Protein AF-A0A059F9I9-F1 (afdb_monomer)

Sequence (150 aa):
MRHQTRFPRTALTALAFAAAALTMHADEGIPEVTSFEPTPLEQKIFDGPGVTVTRGEDIYSTLCAGCHMPEGEGAVGGGMYPALAGNEKLEYPDYAVFIVLNGYKAMPSFAHTLSDEQVAAVVNYLQSGLGGNSYEPAATVEQAELSRPQ

InterPro domains:
  IPR008168 Cytochrome c, class IC [PR00605] (62-73)
  IPR008168 Cytochrome c, class IC [PR00605] (104-126)
  IPR009056 Cytochrome c-like domain [PF13442] (53-126)
  IPR009056 Cytochrome c-like domain [PS51007] (51-130)
  IPR036909 Cytochrome c-like domain superfamily [G3DSA:1.10.760.10] (44-130)
  IPR036909 Cytochrome c-like domain superfamily [SSF46626] (14-134)
  IPR051459 Cytochrome c-type Dehydrogenase [PTHR35008] (51-142)

Structure (mmCIF, N/CA/C/O backbone):
data_AF-A0A059F9I9-F1
#
_entry.id   AF-A0A059F9I9-F1
#
loop_
_atom_site.group_PDB
_atom_site.id
_atom_site.type_symbol
_atom_site.label_atom_id
_atom_site.label_alt_id
_atom_site.label_comp_id
_at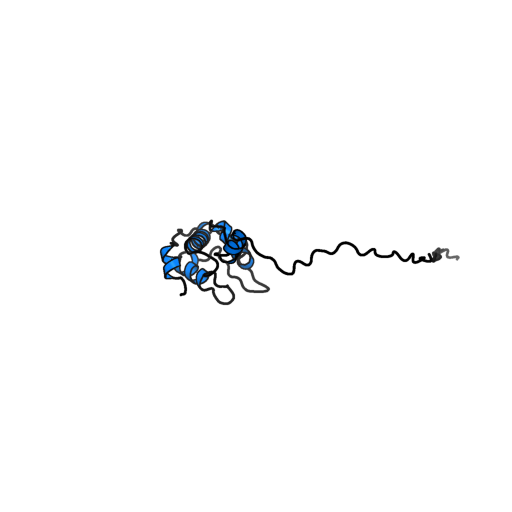om_site.label_asym_id
_atom_site.label_entity_id
_atom_site.label_seq_id
_atom_site.pdbx_PDB_ins_code
_atom_site.Cartn_x
_atom_site.Cartn_y
_atom_site.Cartn_z
_atom_site.occupancy
_atom_site.B_iso_or_equiv
_atom_site.auth_seq_id
_atom_site.auth_comp_id
_atom_site.auth_asym_id
_atom_site.auth_atom_id
_atom_site.pdbx_PDB_model_num
ATOM 1 N N . MET A 1 1 ? 35.100 -0.381 -78.772 1.00 46.94 1 MET A N 1
ATOM 2 C CA . MET A 1 1 ? 34.527 0.966 -79.004 1.00 46.94 1 MET A CA 1
ATOM 3 C C . MET A 1 1 ? 33.014 0.849 -79.136 1.00 46.94 1 MET A C 1
ATOM 5 O O . MET A 1 1 ? 32.558 -0.121 -79.720 1.00 46.94 1 MET A O 1
ATOM 9 N N . ARG A 1 2 ? 32.295 1.858 -78.621 1.00 44.62 2 ARG A N 1
ATOM 10 C CA . ARG A 1 2 ? 30.828 2.046 -78.532 1.00 44.62 2 ARG A CA 1
ATOM 11 C C . ARG A 1 2 ? 30.110 1.390 -77.343 1.00 44.62 2 ARG A C 1
ATOM 13 O O . ARG A 1 2 ? 29.465 0.356 -77.443 1.00 44.62 2 ARG A O 1
ATOM 20 N N . HIS A 1 3 ? 30.205 2.130 -76.235 1.00 44.03 3 HIS A N 1
ATOM 21 C CA . HIS A 1 3 ? 29.246 2.216 -75.136 1.00 44.03 3 HIS A CA 1
ATOM 22 C C . HIS A 1 3 ? 27.793 2.240 -75.622 1.00 44.03 3 HIS A C 1
ATOM 24 O O . HIS A 1 3 ? 27.438 3.037 -76.492 1.00 44.03 3 HIS A O 1
ATOM 30 N N . GLN A 1 4 ? 26.943 1.443 -74.978 1.00 52.72 4 GLN A N 1
ATOM 31 C CA . GLN A 1 4 ? 25.498 1.633 -74.987 1.00 52.72 4 GLN A CA 1
ATOM 32 C C . GLN A 1 4 ? 24.992 1.581 -73.545 1.00 52.72 4 GLN A C 1
ATOM 34 O O . GLN A 1 4 ? 24.786 0.512 -72.986 1.00 52.72 4 GLN A O 1
ATOM 39 N N . THR A 1 5 ? 24.795 2.751 -72.945 1.00 52.56 5 THR A N 1
ATOM 40 C CA . THR A 1 5 ? 23.983 2.925 -71.737 1.00 52.56 5 THR A CA 1
ATOM 41 C C . THR A 1 5 ? 22.842 3.867 -72.100 1.00 52.56 5 THR A C 1
ATOM 43 O O . THR A 1 5 ? 22.999 5.083 -72.173 1.00 52.56 5 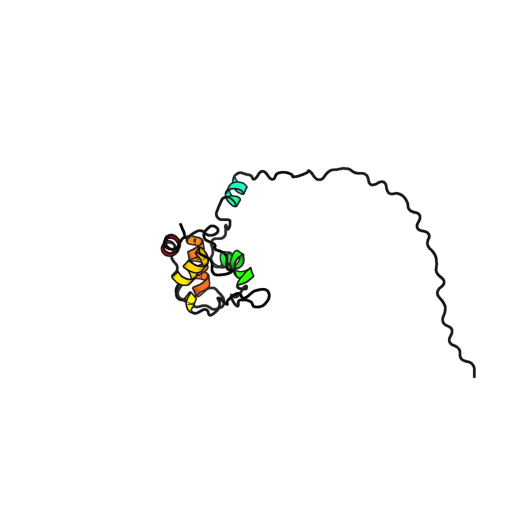THR A O 1
ATOM 46 N N . ARG A 1 6 ? 21.679 3.291 -72.417 1.00 54.72 6 ARG A N 1
ATOM 47 C CA . ARG A 1 6 ? 20.430 4.039 -72.597 1.00 54.72 6 ARG A CA 1
ATOM 48 C C . ARG A 1 6 ? 19.670 4.011 -71.275 1.00 54.72 6 ARG A C 1
ATOM 50 O O . ARG A 1 6 ? 19.062 3.005 -70.937 1.00 54.72 6 ARG A O 1
ATOM 57 N N . PHE A 1 7 ? 19.712 5.122 -70.549 1.00 53.25 7 PHE A N 1
ATOM 58 C CA . PHE A 1 7 ? 18.758 5.424 -69.484 1.00 53.25 7 PHE A CA 1
ATOM 59 C C . PHE A 1 7 ? 17.525 6.094 -70.108 1.00 53.25 7 PHE A C 1
ATOM 61 O O . PHE A 1 7 ? 17.689 7.137 -70.751 1.00 53.25 7 PHE A O 1
ATOM 68 N N . PRO A 1 8 ? 16.302 5.566 -69.939 1.00 53.66 8 PRO A N 1
ATOM 69 C CA . PRO A 1 8 ? 15.106 6.322 -70.270 1.00 53.66 8 PRO A CA 1
ATOM 70 C C . PRO A 1 8 ? 14.817 7.319 -69.140 1.00 53.66 8 PRO A C 1
ATOM 72 O O . PRO A 1 8 ? 14.568 6.943 -67.997 1.00 53.66 8 PRO A O 1
ATOM 75 N N . ARG A 1 9 ? 14.885 8.611 -69.477 1.00 56.94 9 ARG A N 1
ATOM 76 C CA . ARG A 1 9 ? 14.413 9.713 -68.635 1.00 56.94 9 ARG A CA 1
ATOM 77 C C . ARG A 1 9 ? 12.886 9.683 -68.647 1.00 56.94 9 ARG A C 1
ATOM 79 O O . ARG A 1 9 ? 12.271 9.889 -69.689 1.00 56.94 9 ARG A O 1
ATOM 86 N N . THR A 1 10 ? 12.300 9.399 -67.494 1.00 50.38 10 THR A N 1
ATOM 87 C CA . THR A 1 10 ? 10.875 9.541 -67.196 1.00 50.38 10 THR A CA 1
ATOM 88 C C . THR A 1 10 ? 10.440 10.990 -67.430 1.00 50.38 10 THR A C 1
ATOM 90 O O . THR A 1 10 ? 10.987 11.917 -66.837 1.00 50.38 10 THR A O 1
ATOM 93 N N . ALA A 1 11 ? 9.479 11.197 -68.332 1.00 54.50 11 ALA A N 1
ATOM 94 C CA . ALA A 1 11 ? 8.858 12.496 -68.558 1.00 54.50 11 ALA A CA 1
ATOM 95 C C . ALA A 1 11 ? 7.661 12.659 -67.608 1.00 54.50 11 ALA A C 1
ATOM 97 O O . ALA A 1 11 ? 6.755 11.829 -67.589 1.00 54.50 11 ALA A O 1
ATOM 98 N N . LEU A 1 12 ? 7.712 13.730 -66.812 1.00 52.12 12 LEU A N 1
ATOM 99 C CA . LEU A 1 12 ? 6.681 14.216 -65.898 1.00 52.12 12 LEU A CA 1
ATOM 100 C C . LEU A 1 12 ? 5.328 14.386 -66.608 1.00 52.12 12 LEU A C 1
ATOM 102 O O . LEU A 1 12 ? 5.197 15.218 -67.504 1.00 52.12 12 LEU A O 1
ATOM 106 N N . THR A 1 13 ? 4.296 13.698 -66.129 1.00 46.72 13 THR A N 1
ATOM 107 C CA . THR A 1 13 ? 2.902 14.120 -66.309 1.00 46.72 13 THR A CA 1
ATOM 108 C C . THR A 1 13 ? 2.530 15.057 -65.166 1.00 46.72 13 THR A C 1
ATOM 110 O O . THR A 1 13 ? 2.344 14.618 -64.032 1.00 46.72 13 THR A O 1
ATOM 113 N N . ALA A 1 14 ? 2.434 16.354 -65.452 1.00 54.38 14 ALA A N 1
ATOM 114 C CA . ALA A 1 14 ? 1.830 17.319 -64.544 1.00 54.38 14 ALA A CA 1
ATOM 115 C C . ALA A 1 14 ? 0.309 17.091 -64.524 1.00 54.38 14 ALA A C 1
ATOM 117 O O . ALA A 1 14 ? -0.386 17.466 -65.466 1.00 54.38 14 ALA A O 1
ATOM 118 N N . LEU A 1 15 ? -0.209 16.452 -63.472 1.00 52.22 15 LEU A N 1
ATOM 119 C CA . LEU A 1 15 ? -1.641 16.486 -63.181 1.00 52.22 15 LEU A CA 1
ATOM 120 C C . LEU A 1 15 ? -1.964 17.814 -62.492 1.00 52.22 15 LEU A C 1
ATOM 122 O O . LEU A 1 15 ? -1.550 18.063 -61.362 1.00 52.22 15 LEU A O 1
ATOM 126 N N . ALA A 1 16 ? -2.713 18.661 -63.191 1.00 51.12 16 ALA A N 1
ATOM 127 C CA . ALA A 1 16 ? -3.379 19.807 -62.598 1.00 51.12 16 ALA A CA 1
ATOM 128 C C . ALA A 1 16 ? -4.489 19.305 -61.659 1.00 51.12 16 ALA A C 1
ATOM 130 O O . ALA A 1 16 ? -5.452 18.683 -62.107 1.00 51.12 16 ALA A O 1
ATOM 131 N N . PHE A 1 17 ? -4.359 19.567 -60.359 1.00 50.44 17 PHE A N 1
ATOM 132 C CA . PHE A 1 17 ? -5.448 19.377 -59.405 1.00 50.44 17 PHE A CA 1
ATOM 133 C C . PHE A 1 17 ? -6.425 20.549 -59.533 1.00 50.44 17 PHE A C 1
ATOM 135 O O . PHE A 1 17 ? -6.126 21.671 -59.128 1.00 50.44 17 PHE A O 1
ATOM 142 N N . ALA A 1 18 ? -7.600 20.289 -60.107 1.00 51.22 18 ALA A N 1
ATOM 143 C CA . ALA A 1 18 ? -8.739 21.188 -59.996 1.00 51.22 18 ALA A CA 1
ATOM 144 C C . ALA A 1 18 ? -9.262 21.131 -58.551 1.00 51.22 18 ALA A C 1
ATOM 146 O O . ALA A 1 18 ? -9.751 20.096 -58.101 1.00 51.22 18 ALA A O 1
ATOM 147 N N . ALA A 1 19 ? -9.138 22.236 -57.816 1.00 50.56 19 ALA A N 1
ATOM 148 C CA . ALA A 1 19 ? -9.724 22.378 -56.491 1.00 50.56 19 ALA A CA 1
ATOM 149 C C . ALA A 1 19 ? -11.244 22.564 -56.628 1.00 50.56 19 ALA A C 1
ATOM 151 O O . ALA A 1 19 ? -11.725 23.665 -56.887 1.00 50.56 19 ALA A O 1
ATOM 152 N N . ALA A 1 20 ? -12.005 21.481 -56.473 1.00 52.09 20 ALA A N 1
ATOM 153 C CA . ALA A 1 20 ? -13.427 21.582 -56.180 1.00 52.09 20 ALA A CA 1
ATOM 154 C C . ALA A 1 20 ? -13.563 22.007 -54.712 1.00 52.09 20 ALA A C 1
ATOM 156 O O . ALA A 1 20 ? -13.172 21.269 -53.808 1.00 52.09 20 ALA A O 1
ATOM 157 N N . ALA A 1 21 ? -14.065 23.220 -54.482 1.00 58.09 21 ALA A N 1
ATOM 158 C CA . ALA A 1 21 ? -14.392 23.705 -53.150 1.00 58.09 21 ALA A CA 1
ATOM 159 C C . ALA A 1 21 ? -15.533 22.852 -52.581 1.00 58.09 21 ALA A C 1
ATOM 161 O O . ALA A 1 21 ? -16.700 23.041 -52.921 1.00 58.09 21 ALA A O 1
ATOM 162 N N . LEU A 1 22 ? -15.181 21.881 -51.739 1.00 50.16 22 LEU A N 1
ATOM 163 C CA . LEU A 1 22 ? -16.138 21.153 -50.925 1.00 50.16 22 LEU A CA 1
ATOM 164 C C . LEU A 1 22 ? -16.597 22.108 -49.821 1.00 50.16 22 LEU A C 1
ATOM 166 O O . LEU A 1 22 ? -15.849 22.413 -48.893 1.00 50.16 22 LEU A O 1
ATOM 170 N N . THR A 1 23 ? -17.812 22.628 -49.947 1.00 59.25 23 THR A N 1
ATOM 171 C CA . THR A 1 23 ? -18.477 23.353 -48.865 1.00 59.25 23 THR A CA 1
ATOM 172 C C . THR A 1 23 ? -18.648 22.393 -47.687 1.00 59.25 23 THR A C 1
ATOM 174 O O . THR A 1 23 ? -19.481 21.483 -47.739 1.00 59.25 23 THR A O 1
ATOM 177 N N . MET A 1 24 ? -17.833 22.574 -46.646 1.00 41.91 24 MET A N 1
ATOM 178 C CA . MET A 1 24 ? -18.047 21.968 -45.333 1.00 41.91 24 MET A CA 1
ATOM 179 C C . MET A 1 24 ? -19.416 22.425 -44.838 1.00 41.91 24 MET A C 1
ATOM 181 O O . MET A 1 24 ? -19.607 23.593 -44.505 1.00 41.91 24 MET A O 1
ATOM 185 N N . HIS A 1 25 ? -20.379 21.509 -44.851 1.00 55.34 25 HIS A N 1
ATOM 186 C CA . HIS A 1 25 ? -21.639 21.710 -44.160 1.00 55.34 25 HIS A CA 1
ATOM 187 C C . HIS A 1 25 ? -21.336 21.549 -42.671 1.00 55.34 25 HIS A C 1
ATOM 189 O O . HIS A 1 25 ? -20.933 20.475 -42.229 1.00 55.34 25 HIS A O 1
ATOM 195 N N . ALA A 1 26 ? -21.436 22.651 -41.933 1.00 59.09 26 ALA A N 1
ATOM 196 C CA . ALA A 1 26 ? -21.464 22.641 -40.484 1.00 59.09 26 ALA A CA 1
ATOM 197 C C . ALA A 1 26 ? -22.881 22.263 -40.045 1.00 59.09 26 ALA A C 1
ATOM 199 O O . ALA A 1 26 ? -23.788 23.063 -40.243 1.00 59.09 26 ALA A O 1
ATOM 200 N N . ASP A 1 27 ? -23.047 21.054 -39.515 1.00 60.56 27 ASP A N 1
ATOM 201 C CA . ASP A 1 27 ? -24.134 20.619 -38.624 1.00 60.56 27 ASP A CA 1
ATOM 202 C C . ASP A 1 27 ? -23.786 19.173 -38.215 1.00 60.56 27 ASP A C 1
ATOM 204 O O . ASP A 1 27 ? -23.415 18.379 -39.073 1.00 60.56 27 ASP A O 1
ATOM 208 N N . GLU A 1 28 ? -23.754 18.735 -36.964 1.00 51.72 28 GLU A N 1
ATOM 209 C CA . GLU A 1 28 ? -24.471 19.171 -35.773 1.00 51.72 28 GLU A CA 1
ATOM 210 C C . GLU A 1 28 ? -23.464 19.241 -34.613 1.00 51.72 28 GLU A C 1
ATOM 212 O O . GLU A 1 28 ? -22.590 18.380 -34.471 1.00 51.72 28 GLU A O 1
ATOM 217 N N . GLY A 1 29 ? -23.531 20.309 -33.819 1.00 55.25 29 GLY A N 1
ATOM 218 C CA . GLY A 1 29 ? -22.587 20.564 -32.734 1.00 55.25 29 GLY A CA 1
ATOM 219 C C . GLY A 1 29 ? -22.454 19.373 -31.787 1.00 55.25 29 GLY A C 1
ATOM 220 O O . GLY A 1 29 ? -23.446 18.833 -31.304 1.00 55.25 29 GLY A O 1
ATOM 221 N N . ILE A 1 30 ? -21.211 18.995 -31.478 1.00 61.44 30 ILE A N 1
ATOM 222 C CA . ILE A 1 30 ? -20.926 18.199 -30.283 1.00 61.44 30 ILE A CA 1
ATOM 223 C C . ILE A 1 30 ? -21.542 18.994 -29.126 1.00 61.44 30 ILE A C 1
ATOM 225 O O . ILE A 1 30 ? -21.174 20.165 -28.982 1.00 61.44 30 ILE A O 1
ATOM 229 N N . PRO A 1 31 ? -22.501 18.443 -28.356 1.00 59.56 31 PRO A N 1
ATOM 230 C CA . PRO A 1 31 ? -23.052 19.166 -27.225 1.00 59.56 31 PRO A CA 1
ATOM 231 C C . PRO A 1 31 ? -21.878 19.584 -26.350 1.00 59.56 31 PRO A C 1
ATOM 233 O O . PRO A 1 31 ? -21.048 18.762 -25.963 1.00 59.56 31 PRO A O 1
ATOM 236 N N . GLU A 1 32 ? -21.771 20.885 -26.123 1.00 63.56 32 GLU A N 1
ATOM 237 C CA . GLU A 1 32 ? -20.748 21.477 -25.282 1.00 63.56 32 GLU A CA 1
ATOM 238 C C . GLU A 1 32 ? -21.043 21.028 -23.843 1.00 63.56 32 GLU A C 1
ATOM 240 O O . GLU A 1 32 ? -21.820 21.639 -23.111 1.00 63.56 32 GLU A O 1
ATOM 245 N N . VAL A 1 33 ? -20.483 19.871 -23.472 1.00 63.69 33 VAL A N 1
ATOM 246 C CA . VAL A 1 33 ? -20.484 19.347 -22.104 1.00 63.69 33 VAL A CA 1
ATOM 247 C C . VAL A 1 33 ? -19.562 20.256 -21.293 1.00 63.69 33 VAL A C 1
ATOM 249 O O . VAL A 1 33 ? -18.382 19.973 -21.111 1.00 63.69 33 VAL A O 1
ATOM 252 N N . THR A 1 34 ? -20.085 21.404 -20.865 1.00 72.50 34 THR A N 1
ATOM 253 C CA . THR A 1 34 ? -19.367 22.365 -20.003 1.00 72.50 34 THR A CA 1
ATOM 254 C C . THR A 1 34 ? -19.377 21.943 -18.545 1.00 72.50 34 THR A C 1
ATOM 256 O O . THR A 1 34 ? -18.542 22.389 -17.762 1.00 72.50 34 THR A O 1
ATOM 259 N N . SER A 1 35 ? -20.319 21.075 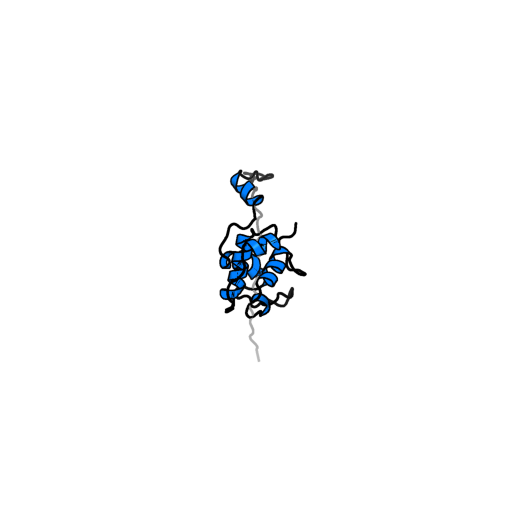-18.181 1.00 73.50 35 SER A N 1
ATOM 260 C CA . SER A 1 35 ? -20.527 20.597 -16.826 1.00 73.50 35 SER A CA 1
ATOM 261 C C . SER A 1 35 ? -20.894 19.120 -16.847 1.00 73.50 35 SER A C 1
ATOM 263 O O . SER A 1 35 ? -21.877 18.722 -17.475 1.00 73.50 35 SER A O 1
ATOM 265 N N . PHE A 1 36 ? -20.118 18.316 -16.130 1.00 79.75 36 PHE A N 1
ATOM 266 C CA . PHE A 1 36 ? -20.535 16.988 -15.713 1.00 79.75 36 PHE A CA 1
ATOM 267 C C . PHE A 1 36 ? -21.236 17.136 -14.360 1.00 79.75 36 PHE A C 1
ATOM 269 O O . PHE A 1 36 ? -20.584 17.468 -13.373 1.00 79.75 36 PHE A O 1
ATOM 276 N N . GLU A 1 37 ? -22.555 16.952 -14.321 1.00 84.88 37 GLU A N 1
ATOM 277 C CA . GLU A 1 37 ? -23.289 16.843 -13.058 1.00 84.88 37 GLU A CA 1
ATOM 278 C C . GLU A 1 37 ? -23.304 15.364 -12.647 1.00 84.88 37 GLU A C 1
ATOM 280 O O . GLU A 1 37 ? -24.040 14.584 -13.258 1.00 84.88 37 GLU A O 1
ATOM 285 N N . PRO A 1 38 ? -22.475 14.940 -11.674 1.00 82.44 38 PRO A N 1
ATOM 286 C CA . PRO A 1 38 ? -22.442 13.546 -11.265 1.00 82.44 38 PRO A CA 1
ATOM 287 C C . PRO A 1 38 ? -23.787 13.147 -10.659 1.00 82.44 38 PRO A C 1
ATOM 289 O O . PRO A 1 38 ? -24.383 13.878 -9.863 1.00 82.44 38 PRO A O 1
ATOM 292 N N . THR A 1 39 ? -24.251 11.943 -10.977 1.00 87.12 39 THR A N 1
ATOM 293 C CA . THR A 1 39 ? -25.332 11.307 -10.223 1.00 87.12 39 THR A CA 1
ATOM 294 C C . THR A 1 39 ? -24.938 11.175 -8.749 1.00 87.12 39 THR A C 1
ATOM 296 O O . THR A 1 39 ? -23.753 11.095 -8.430 1.00 87.12 39 THR A O 1
ATOM 299 N N . PRO A 1 40 ? -25.895 11.036 -7.816 1.00 84.88 40 PRO A N 1
ATOM 300 C CA . PRO A 1 40 ? -25.569 10.829 -6.404 1.00 84.88 40 PRO A CA 1
ATOM 301 C C . PRO A 1 40 ? -24.674 9.609 -6.131 1.00 84.88 40 PRO A C 1
ATOM 303 O O . PRO A 1 40 ? -23.983 9.571 -5.115 1.00 84.88 40 PRO A O 1
ATOM 306 N N . LEU A 1 41 ? -24.692 8.598 -7.010 1.00 78.88 41 LEU A N 1
ATOM 307 C CA . LEU A 1 41 ? -23.780 7.457 -6.925 1.00 78.88 41 LEU A CA 1
ATOM 308 C C . LEU A 1 41 ? -22.376 7.835 -7.403 1.00 78.88 41 LEU A C 1
ATOM 310 O O . LEU A 1 41 ? -21.416 7.544 -6.703 1.00 78.88 41 LEU A O 1
ATOM 314 N N . GLU A 1 42 ? -22.255 8.506 -8.548 1.00 79.62 42 GLU A N 1
ATOM 315 C CA . GLU A 1 42 ? -20.965 9.001 -9.046 1.00 79.62 42 GLU A CA 1
ATOM 316 C C . GLU A 1 42 ? -20.340 9.985 -8.061 1.00 79.62 42 GLU A C 1
ATOM 318 O O . GLU A 1 42 ? -19.167 9.865 -7.738 1.00 79.62 42 GLU A O 1
ATOM 323 N N . GLN A 1 43 ? -21.136 10.888 -7.496 1.00 81.00 43 GLN A N 1
ATOM 324 C CA . GLN A 1 43 ? -20.694 11.856 -6.502 1.00 81.00 43 GLN A CA 1
ATOM 325 C C . GLN A 1 43 ? -20.172 11.152 -5.244 1.00 81.00 43 GLN A C 1
ATOM 327 O O . GLN A 1 43 ? -19.074 11.442 -4.796 1.00 81.00 43 GLN A O 1
ATOM 332 N N . LYS A 1 44 ? -20.867 10.116 -4.755 1.00 72.00 44 LYS A N 1
ATOM 333 C CA . LYS A 1 44 ? -20.357 9.265 -3.666 1.00 72.00 44 LYS A CA 1
ATOM 334 C C . LYS A 1 44 ? -19.093 8.484 -4.022 1.00 72.00 44 LYS A C 1
ATOM 336 O O . LYS A 1 44 ? -18.310 8.196 -3.126 1.00 72.00 44 LYS A O 1
ATOM 341 N N . ILE A 1 45 ? -18.910 8.099 -5.284 1.00 70.75 45 ILE A N 1
ATOM 342 C CA . ILE A 1 45 ? -17.683 7.439 -5.749 1.00 70.75 45 ILE A CA 1
ATOM 343 C C . ILE A 1 45 ? -16.521 8.441 -5.777 1.00 70.75 45 ILE A C 1
ATOM 345 O O . ILE A 1 45 ? -15.412 8.079 -5.400 1.00 70.75 45 ILE A O 1
ATOM 349 N N . PHE A 1 46 ? -16.774 9.691 -6.173 1.00 71.94 46 PHE A N 1
ATOM 350 C CA . PHE A 1 46 ? -15.776 10.764 -6.160 1.00 71.94 46 PHE A CA 1
ATOM 351 C C . PHE A 1 46 ? -15.444 11.265 -4.748 1.00 71.94 46 PHE A C 1
ATOM 353 O O . PHE A 1 46 ? -14.291 11.595 -4.483 1.00 71.94 46 PHE A O 1
ATOM 360 N N . ASP A 1 47 ? -16.434 11.300 -3.855 1.00 70.50 47 ASP A N 1
ATOM 361 C CA . ASP A 1 47 ? -16.295 11.782 -2.476 1.00 70.50 47 ASP A CA 1
ATOM 362 C C . ASP A 1 47 ? -15.844 10.678 -1.494 1.00 70.50 47 ASP A C 1
ATOM 364 O O . ASP A 1 47 ? -15.427 10.971 -0.373 1.00 70.50 47 ASP A O 1
ATOM 368 N N . GLY A 1 48 ? -15.966 9.402 -1.878 1.00 63.09 48 GLY A N 1
ATOM 369 C CA . GLY A 1 48 ? -15.533 8.243 -1.094 1.00 63.09 48 GLY A CA 1
ATOM 370 C C . GLY A 1 48 ? -14.039 7.925 -1.262 1.00 63.09 48 GLY A C 1
ATOM 371 O O . GLY A 1 48 ? -13.365 8.548 -2.083 1.00 63.09 48 GLY A O 1
ATOM 372 N N . PRO A 1 49 ? -13.488 6.940 -0.519 1.00 61.59 49 PRO A N 1
ATOM 373 C CA . PRO A 1 49 ? -12.149 6.429 -0.804 1.00 61.59 49 PRO A CA 1
ATOM 374 C C . PRO A 1 49 ? -12.122 5.993 -2.271 1.00 61.59 49 PRO A C 1
ATOM 376 O O . PRO A 1 49 ? -12.895 5.127 -2.679 1.00 61.59 49 PRO A O 1
ATOM 379 N N . GLY A 1 50 ? -11.277 6.640 -3.077 1.00 67.06 50 GLY A N 1
ATOM 380 C CA . GLY A 1 50 ? -11.316 6.556 -4.545 1.00 67.06 50 GLY A CA 1
ATOM 381 C C . GLY A 1 50 ? -11.022 5.169 -5.134 1.00 67.06 50 GLY A C 1
ATOM 382 O O . GLY A 1 50 ? -10.900 5.031 -6.349 1.00 67.06 50 GLY A O 1
ATOM 383 N N . VAL A 1 51 ? -10.886 4.141 -4.293 1.00 80.62 51 VAL A N 1
ATOM 384 C CA . VAL A 1 51 ? -10.532 2.766 -4.639 1.00 80.62 51 VAL A CA 1
ATOM 385 C C . VAL A 1 51 ? -11.594 1.824 -4.077 1.00 80.62 51 VAL A C 1
ATOM 387 O O . VAL A 1 51 ? -11.741 1.684 -2.867 1.00 80.62 51 VAL A O 1
ATOM 390 N N . THR A 1 52 ? -12.325 1.146 -4.964 1.00 86.69 52 THR A N 1
ATOM 391 C CA . THR A 1 52 ? -13.422 0.229 -4.599 1.00 86.69 52 THR A CA 1
ATOM 392 C C . THR A 1 52 ? -12.982 -1.227 -4.424 1.00 86.69 52 THR A C 1
ATOM 394 O O . THR A 1 52 ? -13.739 -2.039 -3.894 1.00 86.69 52 THR A O 1
ATOM 397 N N . VAL A 1 53 ? -11.767 -1.577 -4.860 1.00 92.06 53 VAL A N 1
ATOM 398 C CA . VAL A 1 53 ? -11.205 -2.925 -4.696 1.00 92.06 53 VAL A CA 1
ATOM 399 C C . VAL A 1 53 ? -10.756 -3.157 -3.254 1.00 92.06 53 VAL A C 1
ATOM 401 O O . VAL A 1 53 ? -10.193 -2.271 -2.616 1.00 92.06 53 VAL A O 1
ATOM 404 N N . THR A 1 54 ? -11.004 -4.355 -2.728 1.00 94.38 54 THR A N 1
ATOM 405 C CA . THR A 1 54 ? -10.755 -4.681 -1.310 1.00 94.38 54 THR A CA 1
ATOM 406 C C . THR A 1 54 ? -9.703 -5.766 -1.100 1.00 94.38 54 THR A C 1
ATOM 408 O O . THR A 1 54 ? -9.114 -5.846 -0.025 1.00 94.38 54 THR A O 1
ATOM 411 N N . ARG A 1 55 ? -9.430 -6.604 -2.108 1.00 97.81 55 ARG A N 1
ATOM 412 C CA . ARG A 1 55 ? -8.370 -7.620 -2.034 1.00 97.81 55 ARG A CA 1
ATOM 413 C C . ARG A 1 55 ? -7.003 -6.946 -2.143 1.00 97.81 55 ARG A C 1
ATOM 415 O O . ARG A 1 55 ? -6.800 -6.111 -3.019 1.00 97.81 55 ARG A O 1
ATOM 422 N N . GLY A 1 56 ? -6.051 -7.359 -1.305 1.00 98.12 56 GLY A N 1
ATOM 423 C CA . GLY A 1 56 ? -4.702 -6.781 -1.280 1.00 98.12 56 GLY A CA 1
ATOM 424 C C . GLY A 1 56 ? -3.964 -6.848 -2.621 1.00 98.12 56 GLY A C 1
ATOM 425 O O . GLY A 1 56 ? -3.341 -5.871 -3.021 1.00 98.12 56 GLY A O 1
ATOM 426 N N . GLU A 1 57 ? -4.100 -7.958 -3.350 1.00 98.38 57 GLU A N 1
ATOM 427 C CA . GLU A 1 57 ? -3.551 -8.133 -4.705 1.00 98.38 57 GLU A CA 1
ATOM 428 C C . GLU A 1 57 ? -4.136 -7.125 -5.709 1.00 98.38 57 GLU A C 1
ATOM 430 O O . GLU A 1 57 ? -3.412 -6.497 -6.486 1.00 98.38 57 GLU A O 1
ATOM 435 N N . ASP A 1 58 ? -5.453 -6.921 -5.663 1.00 98.19 58 ASP A N 1
ATOM 436 C CA . ASP A 1 58 ? -6.155 -6.010 -6.570 1.00 98.19 58 ASP A CA 1
ATOM 437 C C . ASP A 1 58 ? -5.786 -4.548 -6.254 1.00 98.19 58 ASP A C 1
ATOM 439 O O . ASP A 1 58 ? -5.571 -3.740 -7.158 1.00 98.19 58 ASP A O 1
ATOM 443 N N . ILE A 1 59 ? -5.624 -4.208 -4.970 1.00 98.19 59 ILE A N 1
ATOM 444 C CA . ILE A 1 59 ? -5.116 -2.897 -4.536 1.00 98.19 59 ILE A CA 1
ATOM 445 C C . ILE A 1 59 ? -3.680 -2.691 -5.035 1.00 98.19 59 ILE A C 1
ATOM 447 O O . ILE A 1 59 ? -3.370 -1.644 -5.608 1.00 98.19 59 ILE A O 1
ATOM 451 N N . TYR A 1 60 ? -2.812 -3.691 -4.858 1.00 98.56 60 TYR A N 1
ATOM 452 C CA . TYR A 1 60 ? -1.419 -3.624 -5.291 1.00 98.56 60 TYR A CA 1
ATOM 453 C C . TYR A 1 60 ? -1.298 -3.387 -6.797 1.00 98.56 60 TYR A C 1
ATOM 455 O O . TYR A 1 60 ? -0.602 -2.464 -7.225 1.00 98.56 60 TYR A O 1
ATOM 463 N N . SER A 1 61 ? -2.000 -4.190 -7.597 1.00 97.88 61 SER A N 1
ATOM 464 C CA . SER A 1 61 ? -1.986 -4.066 -9.058 1.00 97.88 61 SER A CA 1
ATOM 465 C C . SER A 1 61 ? -2.533 -2.716 -9.533 1.00 97.88 61 SER A C 1
ATOM 467 O O . SER A 1 61 ? -2.007 -2.149 -10.489 1.00 97.88 61 SER A O 1
ATOM 469 N N . THR A 1 62 ? -3.530 -2.165 -8.835 1.00 96.19 62 THR A N 1
ATOM 470 C CA . THR A 1 62 ? -4.159 -0.885 -9.190 1.00 96.19 62 THR A CA 1
ATOM 471 C C . THR A 1 62 ? -3.295 0.325 -8.825 1.00 96.19 62 THR A C 1
ATOM 473 O O . THR A 1 62 ? -3.237 1.286 -9.590 1.00 96.19 62 THR A O 1
ATOM 476 N N . LEU A 1 63 ? -2.636 0.311 -7.661 1.00 96.81 63 LEU A N 1
ATOM 477 C CA . LEU A 1 63 ? -2.026 1.519 -7.081 1.00 96.81 63 LEU A CA 1
ATOM 478 C C . LEU A 1 63 ? -0.508 1.453 -6.926 1.00 96.81 63 LEU A C 1
ATOM 480 O O . LEU A 1 63 ? 0.161 2.484 -6.966 1.00 96.81 63 LEU A O 1
ATOM 484 N N . CYS A 1 64 ? 0.045 0.265 -6.703 1.00 98.00 64 CYS A N 1
ATOM 485 C CA . CYS A 1 64 ? 1.432 0.103 -6.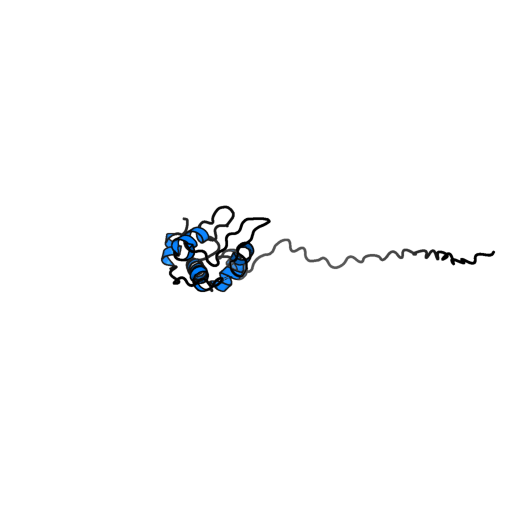273 1.00 98.00 64 CYS A CA 1
ATOM 486 C C . CYS A 1 64 ? 2.334 -0.370 -7.419 1.00 98.00 64 CYS A C 1
ATOM 488 O O . CYS A 1 64 ? 3.458 0.122 -7.561 1.00 98.00 64 CYS A O 1
ATOM 490 N N . ALA A 1 65 ? 1.835 -1.283 -8.257 1.00 97.94 65 ALA A N 1
ATOM 491 C CA . ALA A 1 65 ? 2.594 -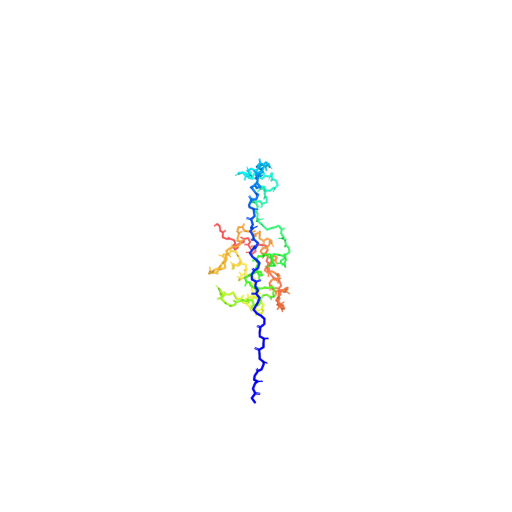1.937 -9.322 1.00 97.94 65 ALA A CA 1
ATOM 492 C C . ALA A 1 65 ? 3.120 -0.965 -10.391 1.00 97.94 65 ALA A C 1
ATOM 494 O O . ALA A 1 65 ? 4.148 -1.227 -11.005 1.00 97.94 65 ALA A O 1
ATOM 495 N N . GLY A 1 66 ? 2.479 0.193 -10.585 1.00 95.81 66 GLY A N 1
ATOM 496 C CA . GLY A 1 66 ? 2.968 1.209 -11.527 1.00 95.81 66 GLY A CA 1
ATOM 497 C C . GLY A 1 66 ? 4.356 1.765 -11.173 1.00 95.81 66 GLY A C 1
ATOM 498 O O . GLY A 1 66 ? 5.094 2.182 -12.062 1.00 95.81 66 GLY A O 1
ATOM 499 N N . CYS A 1 67 ? 4.720 1.743 -9.888 1.00 97.06 67 CYS A N 1
ATOM 500 C CA . CYS A 1 67 ? 6.017 2.203 -9.388 1.00 97.06 67 CYS A CA 1
ATOM 501 C C . CYS A 1 67 ? 6.888 1.040 -8.901 1.00 97.06 67 CYS A C 1
ATOM 503 O O . CYS A 1 67 ? 8.084 0.999 -9.176 1.00 97.06 67 CYS A O 1
ATOM 505 N N . HIS A 1 68 ? 6.297 0.097 -8.164 1.00 97.88 68 HIS A N 1
ATOM 506 C CA . HIS A 1 68 ? 7.015 -1.035 -7.574 1.00 97.88 68 HIS A CA 1
ATOM 507 C C . HIS A 1 68 ? 7.140 -2.243 -8.504 1.00 97.88 68 HIS A C 1
ATOM 509 O O . HIS A 1 68 ? 7.780 -3.215 -8.108 1.00 97.88 68 HIS A O 1
ATOM 515 N N . MET A 1 69 ? 6.614 -2.131 -9.727 1.00 97.62 69 MET A N 1
ATOM 516 C CA . MET A 1 69 ? 6.530 -3.173 -10.752 1.00 97.62 69 MET A CA 1
ATOM 517 C C . MET A 1 69 ? 5.568 -4.320 -10.394 1.00 97.62 69 MET A C 1
ATOM 519 O O . MET A 1 69 ? 5.192 -4.445 -9.233 1.00 97.62 69 MET A O 1
ATOM 523 N N . PRO A 1 70 ? 5.090 -5.123 -11.364 1.00 97.88 70 PRO A N 1
ATOM 524 C CA . PRO A 1 70 ? 4.067 -6.142 -11.109 1.00 97.88 70 PRO A CA 1
ATOM 525 C C . PRO A 1 70 ? 4.491 -7.240 -10.128 1.00 97.88 70 PRO A C 1
ATOM 527 O O . PRO A 1 70 ? 3.673 -7.672 -9.314 1.00 97.88 70 PRO A O 1
ATOM 530 N N . GLU A 1 71 ? 5.758 -7.653 -10.150 1.00 97.44 71 GLU A N 1
ATOM 531 C CA . GLU A 1 71 ? 6.288 -8.667 -9.239 1.00 97.44 71 GLU A CA 1
ATOM 532 C C . GLU A 1 71 ? 6.988 -8.054 -8.016 1.00 97.44 71 GLU A C 1
ATOM 534 O O . GLU A 1 71 ? 7.545 -8.782 -7.195 1.00 97.44 71 GLU A O 1
ATOM 539 N N . GLY A 1 72 ? 6.937 -6.731 -7.838 1.00 98.19 72 GLY A N 1
ATOM 540 C CA . GLY A 1 72 ? 7.592 -6.050 -6.724 1.00 98.19 72 GLY A CA 1
ATOM 541 C C . GLY A 1 72 ? 9.099 -5.892 -6.890 1.00 98.19 72 GLY A C 1
ATOM 542 O O . GLY A 1 72 ? 9.781 -5.598 -5.910 1.00 98.19 72 GLY A O 1
ATOM 543 N N . GLU A 1 73 ? 9.646 -6.083 -8.084 1.00 97.50 73 GLU A N 1
ATOM 544 C CA . GLU A 1 73 ? 11.079 -5.997 -8.364 1.00 97.50 73 GLU A CA 1
ATOM 545 C C . GLU A 1 73 ? 11.631 -4.559 -8.330 1.00 97.50 73 GLU A C 1
ATOM 547 O O . GLU A 1 73 ? 12.847 -4.358 -8.269 1.00 97.50 73 GLU A O 1
ATOM 552 N N . GLY A 1 74 ? 10.751 -3.552 -8.299 1.00 97.06 74 GLY A N 1
ATOM 553 C CA . GLY A 1 74 ? 11.131 -2.143 -8.316 1.00 97.06 74 GLY A CA 1
ATOM 554 C C . GLY A 1 74 ? 11.725 -1.701 -9.656 1.00 97.06 74 GLY A C 1
ATOM 555 O O . GLY A 1 74 ? 11.801 -2.453 -10.624 1.00 97.06 74 GLY A O 1
ATOM 556 N N . ALA A 1 75 ? 12.144 -0.440 -9.738 1.00 95.75 75 ALA A N 1
ATOM 557 C CA . ALA A 1 75 ? 12.646 0.128 -10.984 1.00 95.75 75 ALA A CA 1
ATOM 558 C C . ALA A 1 75 ? 13.694 1.220 -10.752 1.00 95.75 75 ALA A C 1
ATOM 560 O O . ALA A 1 75 ? 13.668 1.957 -9.762 1.00 95.75 75 ALA A O 1
ATOM 561 N N . VAL A 1 76 ? 14.608 1.348 -11.714 1.00 93.69 76 VAL A N 1
ATOM 562 C CA . VAL A 1 76 ? 15.611 2.417 -11.787 1.00 93.69 76 VAL A CA 1
ATOM 563 C C . VAL A 1 76 ? 15.546 3.095 -13.158 1.00 93.69 76 VAL A C 1
ATOM 565 O O . VAL A 1 76 ? 15.398 2.426 -14.178 1.00 93.69 76 VAL A O 1
ATOM 568 N N . GLY A 1 77 ? 15.638 4.426 -13.197 1.00 89.06 77 GLY A N 1
ATOM 569 C CA . GLY A 1 77 ? 15.556 5.206 -14.438 1.00 89.06 77 GLY A CA 1
ATOM 570 C C . GLY A 1 77 ? 15.054 6.623 -14.181 1.00 89.06 77 GLY A C 1
ATOM 571 O O . GLY A 1 77 ? 15.741 7.412 -13.539 1.00 89.06 77 GLY A O 1
ATOM 572 N N . GLY A 1 78 ? 13.834 6.935 -14.636 1.00 81.81 78 GLY A N 1
ATOM 573 C CA . GLY A 1 78 ? 13.152 8.210 -14.346 1.00 81.81 78 GLY A CA 1
ATOM 574 C C . GLY A 1 78 ? 12.873 8.465 -12.853 1.00 81.81 78 GLY A C 1
ATOM 575 O O . GLY A 1 78 ? 12.477 9.565 -12.482 1.00 81.81 78 GLY A O 1
ATOM 576 N N . GLY A 1 79 ? 13.121 7.465 -12.004 1.00 87.56 79 GLY A N 1
ATOM 577 C CA . GLY A 1 79 ? 13.114 7.514 -10.547 1.00 87.56 79 GLY A CA 1
ATOM 578 C C . GLY A 1 79 ? 13.832 6.289 -9.968 1.00 87.56 79 GLY A C 1
ATOM 579 O O . GLY A 1 79 ? 14.300 5.426 -10.716 1.00 87.56 79 GLY A O 1
ATOM 580 N N . MET A 1 80 ? 13.928 6.219 -8.639 1.00 94.12 80 MET A N 1
ATOM 581 C CA . MET A 1 80 ? 14.359 5.021 -7.910 1.00 94.12 80 MET A CA 1
ATOM 582 C C . MET A 1 80 ? 13.180 4.513 -7.086 1.00 94.12 80 MET A C 1
ATOM 584 O O . MET A 1 80 ? 12.791 5.147 -6.102 1.00 94.12 80 MET A O 1
ATOM 588 N N . TYR A 1 81 ? 12.649 3.363 -7.481 1.00 96.56 81 TYR A N 1
ATOM 589 C CA . TYR A 1 81 ? 11.542 2.694 -6.818 1.00 96.56 81 TYR A CA 1
ATOM 590 C C . TYR A 1 81 ? 12.071 1.407 -6.189 1.00 96.56 81 TYR A C 1
ATOM 592 O O . TYR A 1 81 ? 12.603 0.559 -6.908 1.00 96.56 81 TYR A O 1
ATOM 600 N N . PRO A 1 82 ? 12.011 1.271 -4.856 1.00 96.44 82 PRO A N 1
ATOM 601 C CA . PRO A 1 82 ? 12.614 0.134 -4.184 1.00 96.44 82 PRO A CA 1
ATOM 602 C C . PRO A 1 82 ? 11.847 -1.152 -4.496 1.00 96.44 82 PRO A C 1
ATOM 604 O O . PRO A 1 82 ? 10.617 -1.142 -4.603 1.00 96.44 82 PRO A O 1
ATOM 607 N N . ALA A 1 83 ? 12.588 -2.255 -4.568 1.00 97.75 83 ALA A N 1
ATOM 608 C CA . ALA A 1 83 ? 12.006 -3.584 -4.592 1.00 97.75 83 ALA A CA 1
ATOM 609 C C . ALA A 1 83 ? 11.240 -3.857 -3.285 1.00 97.75 83 ALA A C 1
ATOM 611 O O . ALA A 1 83 ? 11.692 -3.524 -2.181 1.00 97.75 83 ALA A O 1
ATOM 612 N N . LEU A 1 84 ? 10.065 -4.453 -3.434 1.00 98.31 84 LEU A N 1
ATOM 613 C CA . LEU A 1 84 ? 9.245 -5.007 -2.362 1.00 98.31 84 LEU A CA 1
ATOM 614 C C . LEU A 1 84 ? 9.387 -6.533 -2.300 1.00 98.31 84 LEU A C 1
ATOM 616 O O . LEU A 1 84 ? 9.310 -7.106 -1.216 1.00 98.31 84 LEU A O 1
ATOM 620 N N . ALA A 1 85 ? 9.654 -7.189 -3.431 1.00 97.94 85 ALA A N 1
ATOM 621 C CA . ALA A 1 85 ? 10.041 -8.593 -3.455 1.00 97.94 85 ALA A CA 1
ATOM 622 C C . ALA A 1 85 ? 11.381 -8.792 -2.727 1.00 97.94 85 ALA A C 1
ATOM 624 O O . ALA A 1 85 ? 12.348 -8.066 -2.971 1.00 97.94 85 ALA A O 1
ATOM 625 N N . GLY A 1 86 ? 11.430 -9.755 -1.809 1.00 96.25 86 GLY A N 1
ATOM 626 C CA . GLY A 1 86 ? 12.592 -10.062 -0.975 1.00 96.25 86 GLY A CA 1
ATOM 627 C C . GLY A 1 86 ? 12.967 -8.974 0.038 1.00 96.25 86 GLY A C 1
ATOM 628 O O . GLY A 1 86 ? 14.064 -9.015 0.592 1.00 96.25 86 GLY A O 1
ATOM 629 N N . ASN A 1 87 ? 12.110 -7.976 0.274 1.00 96.88 87 ASN A N 1
ATOM 630 C CA . ASN A 1 87 ? 12.412 -6.901 1.212 1.00 96.88 87 ASN A CA 1
ATOM 631 C C . ASN A 1 87 ? 12.142 -7.341 2.657 1.00 96.88 87 ASN A C 1
ATOM 633 O O . ASN A 1 87 ? 10.998 -7.342 3.107 1.00 96.88 87 ASN A O 1
ATOM 637 N N . GLU A 1 88 ? 13.212 -7.620 3.403 1.00 97.25 88 GLU A N 1
ATOM 638 C CA . GLU A 1 88 ? 13.178 -8.081 4.802 1.00 97.25 88 GLU A CA 1
ATOM 639 C C . GLU A 1 88 ? 12.374 -7.180 5.742 1.00 97.25 88 GLU A C 1
ATOM 641 O O . GLU A 1 88 ? 11.812 -7.646 6.728 1.00 97.25 88 GLU A O 1
ATOM 646 N N . LYS A 1 89 ? 12.246 -5.885 5.435 1.00 97.31 89 LYS A N 1
ATOM 647 C CA . LYS A 1 89 ? 11.455 -4.980 6.277 1.00 97.31 89 LYS A CA 1
ATOM 648 C C . LYS A 1 89 ? 9.963 -5.297 6.258 1.00 97.31 89 LYS A C 1
ATOM 650 O O . LYS A 1 89 ? 9.261 -4.870 7.169 1.00 97.31 89 LYS A O 1
ATOM 655 N N . LEU A 1 90 ? 9.481 -6.014 5.241 1.00 97.81 90 LEU A N 1
ATOM 656 C CA . LEU A 1 90 ? 8.088 -6.446 5.159 1.00 97.81 90 LEU A CA 1
ATOM 657 C C . LEU A 1 90 ? 7.753 -7.537 6.181 1.00 97.81 90 LEU A C 1
ATOM 659 O O . LEU A 1 90 ? 6.576 -7.741 6.446 1.00 97.81 90 LEU A O 1
ATOM 663 N N . GLU A 1 91 ? 8.731 -8.172 6.833 1.00 97.44 91 GLU A N 1
ATOM 664 C CA . GLU A 1 91 ? 8.457 -9.044 7.984 1.00 97.44 91 GLU A CA 1
ATOM 665 C C . GLU A 1 91 ? 7.693 -8.301 9.097 1.00 97.44 91 GLU A C 1
ATOM 667 O O . GLU A 1 91 ? 6.858 -8.885 9.785 1.00 97.44 91 GLU A O 1
ATOM 672 N N . TYR A 1 92 ? 7.915 -6.989 9.227 1.00 97.81 92 TYR A N 1
ATOM 673 C CA . TYR A 1 92 ? 7.292 -6.154 10.248 1.00 97.81 92 TYR A CA 1
ATOM 674 C C . TYR A 1 92 ? 6.150 -5.320 9.646 1.00 97.81 92 TYR A C 1
ATOM 676 O O . TYR A 1 92 ? 6.418 -4.333 8.953 1.00 97.81 92 TYR A O 1
ATOM 684 N N . PRO A 1 93 ? 4.872 -5.649 9.918 1.00 97.62 93 PRO A N 1
ATOM 685 C CA . PRO A 1 93 ? 3.739 -4.989 9.269 1.00 97.62 93 PRO A CA 1
ATOM 686 C C . PRO A 1 93 ? 3.686 -3.486 9.566 1.00 97.62 93 PRO A C 1
ATOM 688 O O . PRO A 1 93 ? 3.390 -2.705 8.665 1.00 97.62 93 PRO A O 1
ATOM 691 N N . ASP A 1 94 ? 4.061 -3.064 10.779 1.00 97.88 94 ASP A N 1
ATOM 692 C CA . ASP A 1 94 ? 4.064 -1.653 11.192 1.00 97.88 94 ASP A CA 1
ATOM 693 C C . ASP A 1 94 ? 4.926 -0.776 10.270 1.00 97.88 94 ASP A C 1
ATOM 695 O O . ASP A 1 94 ? 4.574 0.370 9.988 1.00 97.88 94 ASP A O 1
ATOM 699 N N . TYR A 1 95 ? 6.034 -1.317 9.744 1.00 97.94 95 TYR A N 1
ATOM 700 C CA . TYR A 1 95 ? 6.876 -0.601 8.787 1.00 97.94 95 TYR A CA 1
ATOM 701 C C . TYR A 1 95 ? 6.107 -0.292 7.500 1.00 97.94 95 TYR A C 1
ATOM 703 O O . TYR A 1 95 ? 6.093 0.849 7.036 1.00 97.94 95 TYR A O 1
ATOM 711 N N . ALA A 1 96 ? 5.461 -1.304 6.922 1.00 98.12 96 ALA A N 1
ATOM 712 C CA . ALA A 1 96 ? 4.724 -1.151 5.677 1.00 98.12 96 ALA A CA 1
ATOM 713 C C . ALA A 1 96 ? 3.462 -0.298 5.872 1.00 98.12 96 ALA A C 1
ATOM 715 O O . ALA A 1 96 ? 3.225 0.612 5.078 1.00 98.12 96 ALA A O 1
ATOM 716 N N . VAL A 1 97 ? 2.709 -0.524 6.954 1.00 98.75 97 VAL A N 1
ATOM 717 C CA . VAL A 1 97 ? 1.525 0.269 7.323 1.00 98.75 97 VAL A CA 1
ATOM 718 C C . VAL A 1 97 ? 1.884 1.750 7.433 1.00 98.75 97 VAL A C 1
ATOM 720 O O . VAL A 1 97 ? 1.240 2.590 6.801 1.00 98.75 97 VAL A O 1
ATOM 723 N N . PHE A 1 98 ? 2.958 2.079 8.158 1.00 98.25 98 PHE A N 1
ATOM 724 C CA . PHE A 1 98 ? 3.397 3.463 8.320 1.00 98.25 98 PHE A CA 1
ATOM 725 C C . PHE A 1 98 ? 3.725 4.126 6.977 1.00 98.25 98 PHE A C 1
ATOM 727 O O . PHE A 1 98 ? 3.279 5.245 6.720 1.00 98.25 98 PHE A O 1
ATOM 734 N N . ILE A 1 99 ? 4.481 3.442 6.112 1.00 98.38 99 ILE A N 1
ATOM 735 C CA . ILE A 1 99 ? 4.902 3.978 4.811 1.00 98.38 99 ILE A CA 1
ATOM 736 C C . ILE A 1 99 ? 3.709 4.142 3.860 1.00 98.38 99 ILE A C 1
ATOM 738 O O . ILE A 1 99 ? 3.641 5.146 3.156 1.00 98.38 99 ILE A O 1
ATOM 742 N N . VAL A 1 100 ? 2.752 3.209 3.850 1.00 98.44 100 VAL A N 1
ATOM 743 C CA . VAL A 1 100 ? 1.535 3.317 3.024 1.00 98.44 100 VAL A CA 1
ATOM 744 C C . VAL A 1 100 ? 0.683 4.509 3.466 1.00 98.44 100 VAL A C 1
ATOM 746 O O . VAL A 1 100 ? 0.245 5.303 2.631 1.00 98.44 100 VAL A O 1
ATOM 749 N N . LEU A 1 101 ? 0.482 4.683 4.773 1.00 98.38 101 LEU A N 1
ATOM 750 C CA . LEU A 1 101 ? -0.346 5.767 5.303 1.00 98.38 101 LEU A CA 1
ATOM 751 C C . LEU A 1 101 ? 0.320 7.140 5.171 1.00 98.38 101 LEU A C 1
ATOM 753 O O . LEU A 1 101 ? -0.353 8.111 4.841 1.00 98.38 101 LEU A O 1
ATOM 757 N N . ASN A 1 102 ? 1.630 7.242 5.386 1.00 97.69 102 ASN A N 1
ATOM 758 C CA . ASN A 1 102 ? 2.318 8.537 5.458 1.00 97.69 102 ASN A CA 1
ATOM 759 C C . ASN A 1 102 ? 3.075 8.904 4.175 1.00 97.69 102 ASN A C 1
ATOM 761 O O . ASN A 1 102 ? 3.460 10.060 3.992 1.00 97.69 102 ASN A O 1
ATOM 765 N N . GLY A 1 103 ? 3.279 7.945 3.273 1.00 97.31 103 GLY A N 1
ATOM 766 C CA . GLY A 1 103 ? 4.213 8.089 2.166 1.00 97.31 103 GLY A CA 1
ATOM 767 C C . GLY A 1 103 ? 5.669 8.118 2.642 1.00 97.31 103 GLY A C 1
ATOM 768 O O . GLY A 1 103 ? 5.985 8.120 3.836 1.00 97.31 103 GLY A O 1
ATOM 769 N N . TYR A 1 104 ? 6.599 8.138 1.689 1.00 95.69 104 TYR A N 1
ATOM 770 C CA . TYR A 1 104 ? 8.024 8.280 1.986 1.00 95.69 104 TYR A CA 1
ATOM 771 C C . TYR A 1 104 ? 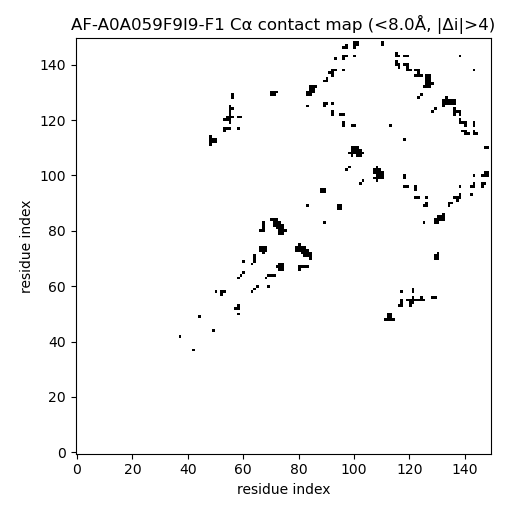8.791 8.828 0.786 1.00 95.69 104 TYR A C 1
ATOM 773 O O . TYR A 1 104 ? 8.835 8.218 -0.285 1.00 95.69 104 TYR A O 1
ATOM 781 N N . LYS A 1 105 ? 9.461 9.971 0.974 1.00 94.44 105 LYS A N 1
ATOM 782 C CA . LYS A 1 105 ? 10.128 10.718 -0.106 1.00 94.44 105 LYS A CA 1
ATOM 783 C C . LYS A 1 105 ? 9.135 11.039 -1.234 1.00 94.44 105 LYS A C 1
ATOM 785 O O . LYS A 1 105 ? 8.235 11.836 -1.024 1.00 94.44 105 LYS A O 1
ATOM 790 N N . ALA A 1 106 ? 9.314 10.443 -2.412 1.00 93.81 106 ALA A N 1
ATOM 791 C CA . ALA A 1 106 ? 8.440 10.627 -3.567 1.00 93.81 106 ALA A CA 1
ATOM 792 C C . ALA A 1 106 ? 7.242 9.658 -3.585 1.00 93.81 106 ALA A C 1
ATOM 794 O O . ALA A 1 106 ? 6.357 9.825 -4.419 1.00 93.81 106 ALA A O 1
ATOM 795 N N . MET A 1 107 ? 7.206 8.649 -2.703 1.00 97.50 107 MET A N 1
ATOM 796 C CA . MET A 1 107 ? 6.041 7.773 -2.567 1.00 97.50 107 MET A CA 1
ATOM 797 C C . MET A 1 107 ? 4.902 8.562 -1.901 1.00 97.50 107 MET A C 1
ATOM 799 O O . MET A 1 107 ? 5.117 9.067 -0.794 1.00 97.50 107 MET A O 1
ATOM 803 N N . PRO A 1 108 ? 3.726 8.684 -2.545 1.00 96.38 108 PRO A N 1
ATOM 804 C CA . PRO A 1 108 ? 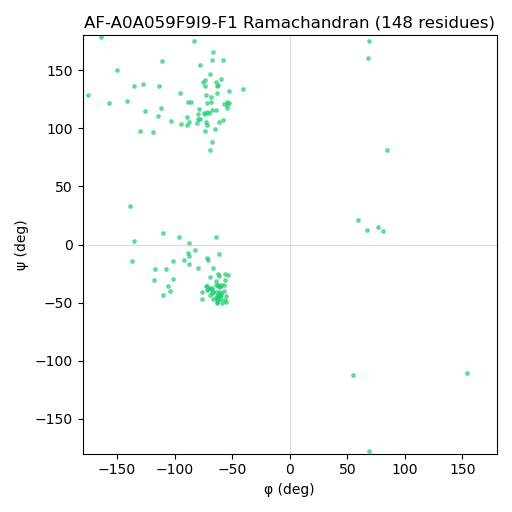2.603 9.432 -1.993 1.00 96.38 108 PRO A CA 1
ATOM 805 C C . PRO A 1 108 ? 2.032 8.747 -0.746 1.00 96.38 108 PRO A C 1
ATOM 807 O O . PRO A 1 108 ? 2.201 7.546 -0.543 1.00 96.38 108 PRO A O 1
ATOM 810 N N . SER A 1 109 ? 1.333 9.530 0.074 1.00 97.19 109 SER A N 1
ATOM 811 C CA . SER A 1 109 ? 0.465 9.001 1.127 1.00 97.19 109 SER A CA 1
ATOM 812 C C . SER A 1 109 ? -0.804 8.418 0.510 1.00 97.19 109 SER A C 1
ATOM 814 O O . SER A 1 109 ? -1.374 9.005 -0.412 1.00 97.19 109 SER A O 1
ATOM 816 N N . PHE A 1 110 ? -1.269 7.298 1.062 1.00 97.19 110 PHE A N 1
ATOM 817 C CA . PHE A 1 110 ? -2.544 6.678 0.703 1.00 97.19 110 PHE A CA 1
ATOM 818 C C . PHE A 1 110 ? -3.597 6.782 1.809 1.00 97.19 110 PHE A C 1
ATOM 820 O O . PHE A 1 110 ? -4.658 6.173 1.684 1.00 97.19 110 PHE A O 1
ATOM 827 N N . ALA A 1 111 ? -3.357 7.567 2.867 1.00 96.00 111 ALA A N 1
ATOM 828 C CA . ALA A 1 111 ? -4.303 7.698 3.976 1.00 96.00 111 ALA A CA 1
ATOM 829 C C . ALA A 1 111 ? -5.696 8.136 3.488 1.00 96.00 111 ALA A C 1
ATOM 831 O O . ALA A 1 111 ? -6.696 7.532 3.846 1.00 96.00 111 ALA A O 1
ATOM 832 N N . HIS A 1 112 ? -5.802 9.115 2.595 1.00 92.81 112 HIS A N 1
ATOM 833 C CA . HIS A 1 112 ? -7.117 9.557 2.105 1.00 92.81 112 HIS A CA 1
ATOM 834 C C . HIS A 1 112 ? -7.698 8.683 0.982 1.00 92.81 112 HIS A C 1
ATOM 836 O O . HIS A 1 112 ? -8.817 8.919 0.536 1.00 92.81 112 HIS A O 1
ATOM 842 N N . THR A 1 113 ? -6.945 7.693 0.505 1.00 93.62 113 THR A N 1
ATOM 843 C CA . THR A 1 113 ? -7.320 6.864 -0.648 1.00 93.62 113 THR A CA 1
ATOM 844 C C . THR A 1 113 ? -7.772 5.470 -0.228 1.00 93.62 113 THR A C 1
ATOM 846 O O . THR A 1 113 ? -8.680 4.925 -0.850 1.00 93.62 113 THR A O 1
ATOM 849 N N . LEU A 1 114 ? -7.151 4.906 0.810 1.00 96.12 114 LEU A N 1
ATOM 850 C CA . LEU A 1 114 ? -7.417 3.559 1.308 1.00 96.12 114 LEU A CA 1
ATOM 851 C C . LEU A 1 114 ? -8.031 3.603 2.712 1.00 96.12 114 LEU A C 1
ATOM 853 O O . LEU A 1 114 ? -7.549 4.326 3.592 1.00 96.12 114 LEU A O 1
ATOM 857 N N . SER A 1 115 ? -9.060 2.784 2.935 1.00 96.44 115 SER A N 1
ATOM 858 C CA . SER A 1 115 ? -9.559 2.469 4.277 1.00 96.44 115 SER A CA 1
ATOM 859 C C . SER A 1 115 ? -8.532 1.659 5.074 1.00 96.44 115 SER A C 1
ATOM 861 O O . SER A 1 115 ? -7.579 1.111 4.514 1.00 96.44 115 SER A O 1
ATOM 863 N N . ASP A 1 116 ? -8.724 1.553 6.385 1.00 97.75 116 ASP A N 1
ATOM 864 C CA . ASP A 1 116 ? -7.828 0.783 7.253 1.00 97.75 116 ASP A CA 1
ATOM 865 C C . ASP A 1 116 ? -7.841 -0.716 6.921 1.00 97.75 116 ASP A C 1
ATOM 867 O O . ASP A 1 116 ? -6.791 -1.364 6.912 1.00 97.75 116 ASP A O 1
ATOM 871 N N . GLU A 1 117 ? -8.991 -1.257 6.513 1.00 98.06 117 GLU A N 1
ATOM 872 C CA . GLU A 1 117 ? -9.100 -2.624 5.998 1.00 98.06 117 GLU A CA 1
ATOM 873 C C . GLU A 1 117 ? -8.313 -2.810 4.703 1.00 98.06 117 GLU A C 1
ATOM 875 O O . GLU A 1 117 ? -7.644 -3.828 4.529 1.00 98.06 117 GLU A O 1
ATOM 880 N N . GLN A 1 118 ? -8.364 -1.831 3.796 1.00 98.25 118 GLN A N 1
ATOM 881 C CA . GLN A 1 118 ? -7.618 -1.884 2.540 1.00 98.25 118 GLN A CA 1
ATOM 882 C C . GLN A 1 118 ? -6.106 -1.790 2.779 1.00 98.25 118 GLN A C 1
ATOM 884 O O . GLN A 1 118 ? -5.341 -2.498 2.121 1.00 98.25 118 GLN A O 1
ATOM 889 N N . VAL A 1 119 ? -5.670 -0.973 3.744 1.00 98.56 119 VAL A N 1
ATOM 890 C CA . VAL A 1 119 ? -4.260 -0.890 4.155 1.00 98.56 119 VAL A CA 1
ATOM 891 C C . VAL A 1 119 ? -3.790 -2.223 4.738 1.00 98.56 119 VAL A C 1
ATOM 893 O O . VAL A 1 119 ? -2.776 -2.759 4.290 1.00 98.56 119 VAL A O 1
ATOM 896 N N . ALA A 1 120 ? -4.540 -2.807 5.675 1.00 98.69 120 ALA A N 1
ATOM 897 C CA . ALA A 1 120 ? -4.207 -4.118 6.228 1.00 98.69 120 ALA A CA 1
ATOM 898 C C . ALA A 1 120 ? -4.173 -5.201 5.132 1.00 98.69 120 ALA A C 1
ATOM 900 O O . ALA A 1 120 ? -3.238 -6.002 5.071 1.00 98.69 120 ALA A O 1
ATOM 901 N N . ALA A 1 121 ? -5.148 -5.199 4.217 1.00 98.75 121 ALA A N 1
ATOM 902 C CA . ALA A 1 121 ? -5.224 -6.162 3.123 1.00 98.75 121 ALA A CA 1
ATOM 903 C C . ALA A 1 121 ? -4.023 -6.072 2.170 1.00 98.75 121 ALA A C 1
ATOM 905 O O . ALA A 1 121 ? -3.434 -7.106 1.841 1.00 98.75 121 ALA A O 1
ATOM 906 N N . VAL A 1 122 ? -3.638 -4.866 1.730 1.00 98.75 122 VAL A N 1
ATOM 907 C CA . VAL A 1 122 ? -2.489 -4.708 0.826 1.00 98.75 122 VAL A CA 1
ATOM 908 C C . VAL A 1 122 ? -1.185 -5.065 1.527 1.00 98.75 122 VAL A C 1
ATOM 910 O O . VAL A 1 122 ? -0.38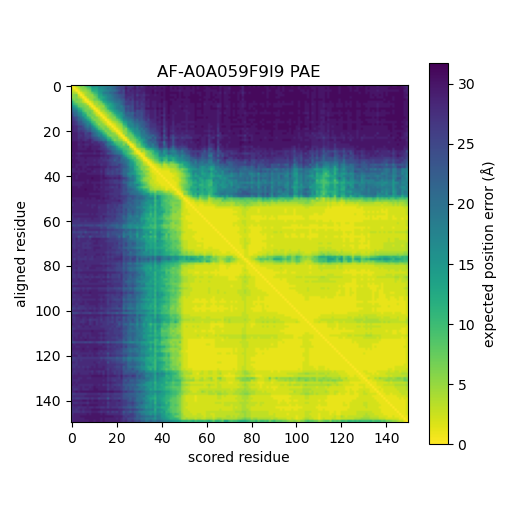9 -5.792 0.944 1.00 98.75 122 VAL A O 1
ATOM 913 N N . VAL A 1 123 ? -0.982 -4.666 2.788 1.00 98.75 123 VAL A N 1
ATOM 914 C CA . VAL A 1 123 ? 0.239 -5.022 3.529 1.00 98.75 123 VAL A CA 1
ATOM 915 C C . VAL A 1 123 ? 0.355 -6.537 3.700 1.00 98.75 123 VAL A C 1
ATOM 917 O O . VAL A 1 123 ? 1.408 -7.092 3.400 1.00 98.75 123 VAL A O 1
ATOM 920 N N . ASN A 1 124 ? -0.724 -7.230 4.064 1.00 98.75 124 ASN A N 1
ATOM 921 C CA . ASN A 1 124 ? -0.723 -8.693 4.162 1.00 98.75 124 ASN A CA 1
ATOM 922 C C . ASN A 1 124 ? -0.394 -9.378 2.821 1.00 98.75 124 ASN A C 1
ATOM 924 O O . ASN A 1 124 ? 0.321 -10.384 2.789 1.00 98.75 124 ASN A O 1
ATOM 928 N N . TYR A 1 125 ? -0.856 -8.811 1.700 1.00 98.69 125 TYR A N 1
ATOM 929 C CA . TYR A 1 125 ? -0.461 -9.274 0.369 1.00 98.69 125 TYR A CA 1
ATOM 930 C C . TYR A 1 125 ? 1.031 -9.027 0.087 1.00 98.69 125 TYR A C 1
ATOM 932 O O . TYR A 1 125 ? 1.705 -9.923 -0.420 1.00 98.69 125 TYR A O 1
ATOM 940 N N . LEU A 1 126 ? 1.585 -7.873 0.476 1.00 98.56 126 LEU A N 1
ATOM 941 C CA . LEU A 1 126 ? 3.025 -7.610 0.354 1.00 98.56 126 LEU A CA 1
ATOM 942 C C . LEU A 1 126 ? 3.868 -8.629 1.141 1.00 98.56 126 LEU A C 1
ATOM 944 O O . LEU A 1 126 ? 4.953 -8.988 0.690 1.00 98.56 126 LEU A O 1
ATOM 948 N N . GLN A 1 127 ? 3.381 -9.099 2.292 1.00 98.50 127 GLN A N 1
ATOM 949 C CA . GLN A 1 127 ? 4.109 -10.019 3.173 1.00 98.50 127 GLN A CA 1
ATOM 950 C C . GLN A 1 127 ? 4.225 -11.448 2.626 1.00 98.50 127 GLN A C 1
ATOM 952 O O . GLN A 1 127 ? 5.257 -12.086 2.820 1.00 98.50 127 GLN A O 1
ATOM 957 N N . SER A 1 128 ? 3.198 -11.950 1.938 1.00 97.38 128 SER A N 1
ATOM 958 C CA . SER A 1 128 ? 3.119 -13.379 1.576 1.00 97.38 128 SER A CA 1
ATOM 959 C C . SER A 1 128 ? 2.660 -13.679 0.146 1.00 97.38 128 SER A C 1
ATOM 961 O O . SER A 1 128 ? 2.781 -14.811 -0.315 1.00 97.38 128 SER A O 1
ATOM 963 N N . GLY A 1 129 ? 2.094 -12.696 -0.554 1.00 95.56 129 GLY A N 1
ATOM 964 C CA . GLY A 1 129 ? 1.512 -12.870 -1.887 1.00 95.56 129 GLY A CA 1
ATOM 965 C C . GLY A 1 129 ? 2.336 -12.257 -3.017 1.00 95.56 129 GLY A C 1
ATOM 966 O O . GLY A 1 129 ? 2.188 -12.668 -4.164 1.00 95.56 129 GLY A O 1
ATOM 967 N N . LEU A 1 130 ? 3.217 -11.299 -2.715 1.00 97.81 130 LEU A N 1
ATOM 968 C CA . LEU A 1 130 ? 3.994 -10.572 -3.717 1.00 97.81 130 LEU A CA 1
ATOM 969 C C . LEU A 1 130 ? 5.387 -11.173 -3.928 1.00 97.81 130 LEU A C 1
ATOM 971 O O . LEU A 1 130 ? 6.139 -11.344 -2.972 1.00 97.81 130 LEU A O 1
ATOM 975 N N . GLY A 1 131 ? 5.769 -11.411 -5.187 1.00 91.62 131 GLY A N 1
ATOM 976 C CA . GLY A 1 131 ? 7.176 -11.581 -5.580 1.00 91.62 131 GLY A CA 1
ATOM 977 C C . GLY A 1 131 ? 7.930 -12.731 -4.899 1.00 91.62 131 GLY A C 1
ATOM 978 O O . GLY A 1 131 ? 9.155 -12.699 -4.828 1.00 91.62 131 GLY A O 1
ATOM 979 N N . GLY A 1 132 ? 7.214 -13.730 -4.370 1.00 93.00 132 GLY A N 1
ATOM 980 C CA . GLY A 1 132 ? 7.799 -14.840 -3.612 1.00 93.00 132 GLY A CA 1
ATOM 981 C C . GLY A 1 132 ? 8.106 -14.531 -2.142 1.00 93.00 132 GLY A C 1
ATOM 982 O O . GLY A 1 132 ? 8.783 -15.331 -1.498 1.00 93.00 132 GLY A O 1
ATOM 983 N N . ASN A 1 133 ? 7.620 -13.408 -1.602 1.00 96.81 133 ASN A N 1
ATOM 984 C CA . ASN A 1 133 ? 7.666 -13.140 -0.166 1.00 96.81 133 ASN A CA 1
ATOM 985 C C . ASN A 1 133 ? 6.894 -14.221 0.602 1.00 96.81 133 ASN A C 1
ATOM 987 O O . ASN A 1 133 ? 5.857 -14.701 0.149 1.00 96.81 133 ASN A O 1
ATOM 991 N N . SER A 1 134 ? 7.405 -14.610 1.767 1.00 97.00 134 SER A N 1
ATOM 992 C CA . SER A 1 134 ? 6.855 -15.707 2.572 1.00 97.00 134 SER A CA 1
ATOM 993 C C . SER A 1 134 ? 6.837 -15.374 4.066 1.00 97.00 134 SER A C 1
ATOM 995 O O . SER A 1 134 ? 7.080 -16.247 4.900 1.00 97.00 134 SER A O 1
ATOM 997 N N . TYR A 1 135 ? 6.630 -14.102 4.402 1.00 97.81 135 TYR A N 1
ATOM 998 C CA . TYR A 1 135 ? 6.462 -13.656 5.782 1.00 97.81 135 TYR A CA 1
ATOM 999 C C . TYR A 1 135 ? 5.048 -13.984 6.268 1.00 97.81 135 TYR A C 1
ATOM 1001 O O . TYR A 1 135 ? 4.120 -14.079 5.464 1.00 97.81 135 TYR A O 1
ATOM 1009 N N . GLU A 1 136 ? 4.876 -14.134 7.581 1.00 97.25 136 GLU A N 1
ATOM 1010 C CA . GLU A 1 136 ? 3.549 -14.336 8.165 1.00 97.25 136 GLU A CA 1
ATOM 1011 C C . GLU A 1 136 ? 2.717 -13.049 8.026 1.00 97.25 136 GLU A C 1
ATOM 1013 O O . GLU A 1 136 ? 3.150 -11.998 8.511 1.00 97.25 136 GLU A O 1
ATOM 1018 N N . PRO A 1 137 ? 1.534 -13.094 7.386 1.00 96.75 137 PRO A N 1
ATOM 1019 C CA . PRO A 1 137 ? 0.651 -11.939 7.297 1.00 96.75 137 PRO A CA 1
ATOM 1020 C C . PRO A 1 137 ? 0.156 -11.527 8.682 1.00 96.75 137 PRO A C 1
ATOM 1022 O O . PRO A 1 137 ? -0.552 -12.284 9.346 1.00 96.75 137 PRO A O 1
ATOM 1025 N N . ALA A 1 138 ? 0.529 -10.330 9.120 1.00 97.31 138 ALA A N 1
ATOM 1026 C CA . ALA A 1 138 ? 0.301 -9.886 10.493 1.00 97.31 138 ALA A CA 1
ATOM 1027 C C . ALA A 1 138 ? -0.244 -8.455 10.605 1.00 97.31 138 ALA A C 1
ATOM 1029 O O . ALA A 1 138 ? -0.418 -7.963 11.719 1.00 97.31 138 ALA A O 1
ATOM 1030 N N . ALA A 1 139 ? -0.519 -7.774 9.489 1.00 98.06 139 ALA A N 1
ATOM 1031 C CA . ALA A 1 139 ? -1.127 -6.449 9.527 1.00 98.06 139 ALA A CA 1
ATOM 1032 C C . ALA A 1 139 ? -2.607 -6.538 9.921 1.00 98.06 139 ALA A C 1
ATOM 1034 O O . ALA A 1 139 ? -3.390 -7.274 9.311 1.00 98.06 139 ALA A O 1
ATOM 1035 N N . THR A 1 140 ? -2.996 -5.748 10.919 1.00 98.50 140 THR A N 1
ATOM 1036 C CA . THR A 1 140 ? -4.372 -5.655 11.422 1.00 98.50 140 THR A CA 1
ATOM 1037 C C . THR A 1 140 ? -5.001 -4.300 11.095 1.00 98.50 140 THR A C 1
ATOM 1039 O O . THR A 1 140 ? -4.308 -3.308 10.871 1.00 98.50 140 THR A O 1
ATOM 1042 N N . VAL A 1 141 ? -6.336 -4.257 11.090 1.00 98.38 141 VAL A N 1
ATOM 1043 C CA . VAL A 1 141 ? -7.105 -3.015 10.896 1.00 98.38 141 VAL A CA 1
ATOM 1044 C C . VAL A 1 141 ? -6.812 -2.020 12.021 1.00 98.38 141 VAL A C 1
ATOM 1046 O O . VAL A 1 141 ? -6.534 -0.862 11.747 1.00 98.38 141 VAL A O 1
ATOM 1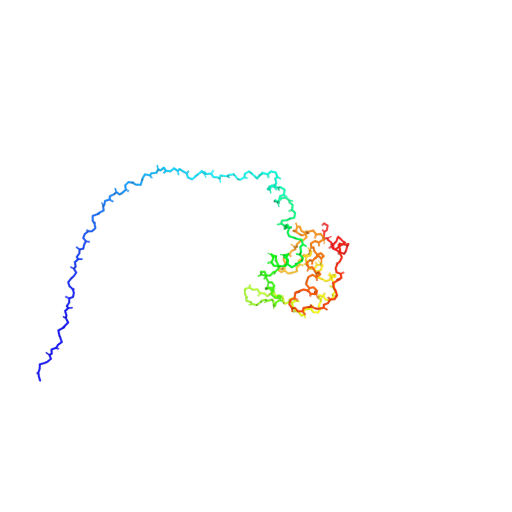049 N N . GLU A 1 142 ? -6.756 -2.490 13.270 1.00 98.06 142 GLU A N 1
ATOM 1050 C CA . GLU A 1 142 ? -6.450 -1.658 14.442 1.00 98.06 142 GLU A CA 1
ATOM 1051 C C . GLU A 1 142 ? -5.069 -0.989 14.329 1.00 98.06 142 GLU A C 1
ATOM 1053 O O . GLU A 1 142 ? -4.922 0.196 14.620 1.00 98.06 142 GLU A O 1
ATOM 1058 N N . GLN A 1 143 ? -4.048 -1.709 13.848 1.00 97.50 143 GLN A N 1
ATOM 1059 C CA . GLN A 1 143 ? -2.730 -1.112 13.597 1.00 97.50 143 GLN A CA 1
ATOM 1060 C C . GLN A 1 143 ? -2.789 0.004 12.549 1.00 97.50 143 GLN A C 1
ATOM 1062 O O . GLN A 1 143 ? -2.118 1.027 12.715 1.00 97.50 143 GLN A O 1
ATOM 1067 N N . ALA A 1 144 ? -3.566 -0.182 11.478 1.00 97.81 144 ALA A N 1
ATOM 1068 C CA . ALA A 1 144 ? -3.750 0.837 10.450 1.00 97.81 144 ALA A CA 1
ATOM 1069 C C . ALA A 1 144 ? -4.494 2.064 11.004 1.00 97.81 144 ALA A C 1
ATOM 1071 O O . ALA A 1 144 ? -3.992 3.180 10.860 1.00 97.81 144 ALA A O 1
ATOM 1072 N N . GLU A 1 145 ? -5.594 1.853 11.730 1.00 97.62 145 GLU A N 1
ATOM 1073 C CA . GLU A 1 145 ? -6.369 2.909 12.397 1.00 97.62 145 GLU A CA 1
ATOM 1074 C C . GLU A 1 145 ? -5.497 3.741 13.350 1.00 97.62 145 GLU A C 1
ATOM 1076 O O . GLU A 1 145 ? -5.495 4.971 13.289 1.00 97.62 145 GLU A O 1
ATOM 1081 N N . LEU A 1 146 ? -4.704 3.085 14.205 1.00 96.31 146 LEU A N 1
ATOM 1082 C CA . LEU A 1 146 ? -3.829 3.758 15.174 1.00 96.31 146 LEU A CA 1
ATOM 1083 C C . LEU A 1 146 ? -2.656 4.500 14.518 1.00 96.31 146 LEU A C 1
ATOM 1085 O O . LEU A 1 146 ? -2.155 5.477 15.077 1.00 96.31 146 LEU A O 1
ATOM 1089 N N . SER A 1 147 ? -2.206 4.039 13.350 1.00 96.00 147 SER A N 1
ATOM 1090 C CA . SER A 1 147 ? -1.088 4.638 12.606 1.00 96.00 147 SER A CA 1
ATOM 1091 C C . SER A 1 147 ? -1.526 5.752 11.655 1.00 96.00 147 SER A C 1
ATOM 1093 O O . SER A 1 147 ? -0.677 6.410 11.041 1.00 96.00 147 SER A O 1
ATOM 1095 N N . ARG A 1 148 ? -2.838 5.948 11.493 1.00 96.38 148 ARG A N 1
ATOM 1096 C CA . ARG A 1 148 ? -3.412 6.908 10.556 1.00 96.38 148 ARG A CA 1
ATOM 1097 C C . ARG A 1 148 ? -3.111 8.343 11.004 1.00 96.38 148 ARG A C 1
ATOM 1099 O O . ARG A 1 148 ? -3.404 8.699 12.149 1.00 96.38 148 ARG A O 1
ATOM 1106 N N . PRO A 1 149 ? -2.529 9.183 10.127 1.00 94.31 149 PRO A N 1
ATOM 1107 C CA . PRO A 1 149 ? -2.332 10.591 10.440 1.00 94.31 149 PRO A CA 1
ATOM 1108 C C . PRO A 1 149 ? -3.691 11.277 10.636 1.00 94.31 149 PRO A C 1
ATOM 1110 O O . PRO A 1 149 ? -4.629 11.027 9.877 1.00 94.31 149 PRO A O 1
ATOM 1113 N N . GLN A 1 150 ? -3.771 12.102 11.683 1.00 83.06 150 GLN A N 1
ATOM 1114 C CA . GLN A 1 150 ? -4.957 12.880 12.058 1.00 83.06 150 GLN A CA 1
ATOM 1115 C C . GLN A 1 150 ? -5.097 14.145 11.210 1.00 83.06 150 GLN A C 1
ATOM 1117 O O . GLN A 1 150 ? -4.045 14.729 10.857 1.00 83.06 150 GLN A O 1
#

Mean predicted aligned error: 13.44 Å

Radius of gyration: 29.82 Å; Cα contacts (8 Å, |Δi|>4): 184; chains: 1; bounding box: 60×39×94 Å

Solvent-accessible surface area (backbone atoms only — not comparable to full-atom values): 9160 Å² total; per-residue (Å²): 139,83,88,84,84,86,78,85,79,83,77,86,79,83,78,82,80,78,82,75,84,76,79,80,76,88,78,77,81,78,78,82,78,85,69,88,80,67,51,77,65,54,42,48,49,72,74,38,53,75,56,89,64,62,52,19,63,58,41,36,63,74,71,43,23,87,54,24,32,88,52,18,68,26,43,79,72,103,52,82,32,66,47,53,32,77,38,72,65,47,63,41,40,68,59,49,47,43,39,46,37,64,22,58,92,89,45,68,56,36,51,84,38,44,54,38,59,39,48,17,30,28,48,27,26,51,13,44,68,33,50,82,23,78,36,77,67,71,45,42,43,66,60,34,59,74,59,47,85,130

Foldseek 3Di:
DDDDDDDDDDDDDDDDDDDDPDPPDDDDDPPPCPDDDDDPVRVCCVVAQVDPDQALLVCCVVPPCVACNNQQCGDDDPDGRHRLAVDPVLLPLLVQLLCQQPPDDPGDHSLSRDQLSSSLRNSLCSQPVGNRHNHHSDRDSVSNVVSHDD

Organism: NCBI:txid1280952

pLDDT: mean 84.54, std 18.29, range [41.91, 98.75]

Nearest PDB structures (foldseek):
  4eie-assembly1_A  TM=8.099E-01  e=2.765E-03  Picosynechococcus sp. PCC 7002
  7e1x-assembly1_O  TM=7.766E-01  e=8.245E-02  Mycobacterium tuberculosis H37Rv
  6l4w-assembly1_A-2  TM=2.343E-01  e=1.874E+00  Clitoria ternatea
  5zbi-assembly1_A  TM=2.406E-01  e=3.226E+00  Viola canadensis

Secondary structure (DSSP, 8-state):
---------PPP----------------PPP--------HHHHHHHHS-S----SHHHHIIIIIHHHH-TTS--EESSSEE---TT-GGGGSHHHHHHHHHH-BTTBPP-TTTS-HHHHHHHHHHHHHTSTT--------HHHHHHHS--